Protein AF-A0A2S9G6V2-F1 (afdb_monomer_lite)

pLDDT: mean 97.9, std 2.41, range [77.44, 98.88]

Sequence (85 aa):
ERGVTIWDEWASPTGDLGPVYGVQWRSWPTPSGEHIDQISAALDLLKRDPDSRRNIVSAWNVGEIPQMALPPCHAFFQFYVAAGR

Secondary structure (DSSP, 8-state):
--S--TTTTT--TTS---S-HHHHHH-EEPTTS-EE-HHHHHHHHHHH-TT-TT-EEE---TTTGGGSSS--SS-EEE---STT-

Foldseek 3Di:
DPPDCPCVVLADPVRDFFCADVCQQQFNADPVRGGDNLVVVLVVCCVPPQQDPPSKGARQDPVRCVRGSHGDPCGIDHHHDDPRD

Radius of gyration: 15.35 Å; chains: 1; bounding box: 35×25×41 Å

Structure (mmCIF, N/CA/C/O backbone):
data_AF-A0A2S9G6V2-F1
#
_entry.id   AF-A0A2S9G6V2-F1
#
loop_
_atom_site.group_PDB
_atom_site.id
_atom_site.type_symbol
_atom_site.label_atom_id
_atom_site.label_alt_id
_atom_site.label_comp_id
_atom_site.label_asym_id
_atom_site.label_entity_id
_atom_site.label_seq_id
_atom_site.pdbx_PDB_ins_code
_atom_site.Cartn_x
_atom_site.Cartn_y
_atom_site.Cartn_z
_atom_site.occupancy
_atom_site.B_iso_or_equiv
_atom_site.auth_seq_id
_atom_site.auth_comp_id
_atom_site.auth_asym_id
_atom_site.auth_atom_id
_atom_site.pdbx_PDB_model_num
ATOM 1 N N . GLU A 1 1 ? -16.584 14.149 2.769 1.00 77.44 1 GLU A N 1
ATOM 2 C CA . GLU A 1 1 ? -16.045 15.306 2.004 1.00 77.44 1 GLU A CA 1
ATOM 3 C C . GLU A 1 1 ? -16.244 15.274 0.479 1.00 77.44 1 GLU A C 1
ATOM 5 O O . GLU A 1 1 ? -16.268 16.343 -0.114 1.00 77.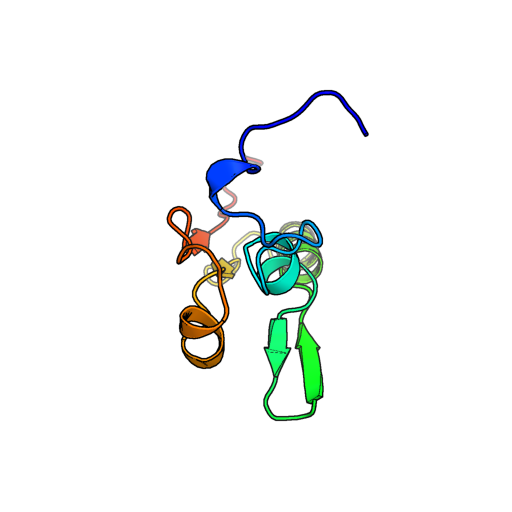44 1 GLU A O 1
ATOM 10 N N . ARG A 1 2 ? -16.440 14.124 -0.192 1.00 97.19 2 ARG A N 1
ATOM 11 C CA . ARG A 1 2 ? -16.789 14.079 -1.638 1.00 97.19 2 ARG A CA 1
ATOM 12 C C . ARG A 1 2 ? -18.028 13.238 -1.983 1.00 97.19 2 ARG A C 1
ATOM 14 O O . ARG A 1 2 ? -18.179 12.810 -3.119 1.00 97.19 2 ARG A O 1
ATOM 21 N N . GLY A 1 3 ? -18.893 12.973 -1.003 1.00 96.81 3 GLY A N 1
ATOM 22 C CA . GLY A 1 3 ? -20.086 12.135 -1.195 1.00 96.81 3 GLY A CA 1
ATOM 23 C C . GLY A 1 3 ? -19.787 10.655 -1.469 1.00 96.81 3 GLY A C 1
ATOM 24 O O . GLY A 1 3 ? -20.625 9.968 -2.037 1.00 96.81 3 GLY A O 1
ATOM 25 N N . VAL A 1 4 ? -18.596 10.173 -1.099 1.00 97.44 4 VAL A N 1
ATOM 26 C CA . VAL A 1 4 ? -18.222 8.754 -1.173 1.00 97.44 4 VAL A CA 1
ATOM 27 C C . VAL A 1 4 ? -18.436 8.134 0.200 1.00 97.44 4 VAL A C 1
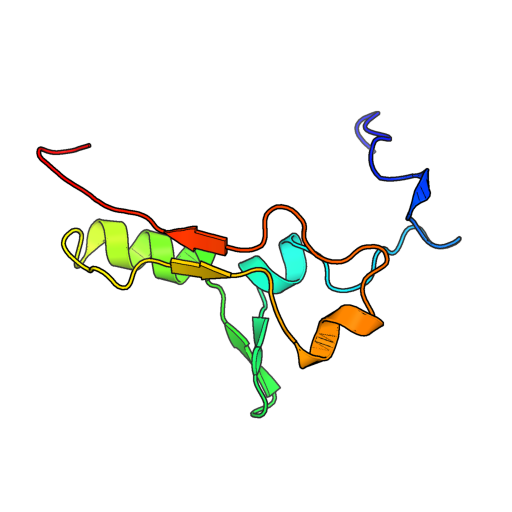ATOM 29 O O . VAL A 1 4 ? -17.876 8.640 1.168 1.00 97.44 4 VAL A O 1
ATOM 32 N N . THR A 1 5 ? -19.218 7.058 0.250 1.00 97.81 5 THR A N 1
ATOM 33 C CA . THR A 1 5 ? -19.690 6.417 1.493 1.00 97.81 5 THR A CA 1
ATOM 34 C C . THR A 1 5 ? -19.347 4.928 1.569 1.00 97.81 5 THR A C 1
ATOM 36 O O . THR A 1 5 ? -19.788 4.229 2.465 1.00 97.81 5 THR A O 1
ATOM 39 N N . ILE A 1 6 ? -18.568 4.402 0.618 1.00 98.25 6 ILE A N 1
ATOM 40 C CA . ILE A 1 6 ? -18.295 2.955 0.483 1.00 98.25 6 ILE A CA 1
ATOM 41 C C . ILE A 1 6 ? -17.457 2.351 1.623 1.00 98.25 6 ILE A C 1
ATOM 43 O O . ILE A 1 6 ? -17.104 1.181 1.554 1.00 98.25 6 ILE A O 1
ATOM 47 N N . TRP A 1 7 ? -17.046 3.163 2.593 1.00 98.00 7 TRP A N 1
ATOM 48 C CA . TRP A 1 7 ? -16.217 2.770 3.729 1.00 98.00 7 TRP A CA 1
ATOM 49 C C . TRP A 1 7 ? -16.943 2.947 5.066 1.00 98.00 7 TRP A C 1
ATOM 51 O O . TRP A 1 7 ? -16.394 2.577 6.104 1.00 98.00 7 TRP A O 1
ATOM 61 N N . ASP A 1 8 ? -18.156 3.502 5.043 1.00 97.81 8 ASP A N 1
ATOM 62 C CA . ASP A 1 8 ? -18.866 3.960 6.233 1.00 97.81 8 ASP A CA 1
ATOM 63 C C . ASP A 1 8 ? -19.177 2.792 7.181 1.00 97.81 8 ASP A C 1
ATOM 65 O O . ASP A 1 8 ? -19.062 2.938 8.394 1.00 97.81 8 ASP A O 1
ATOM 69 N N . GLU A 1 9 ? -19.492 1.6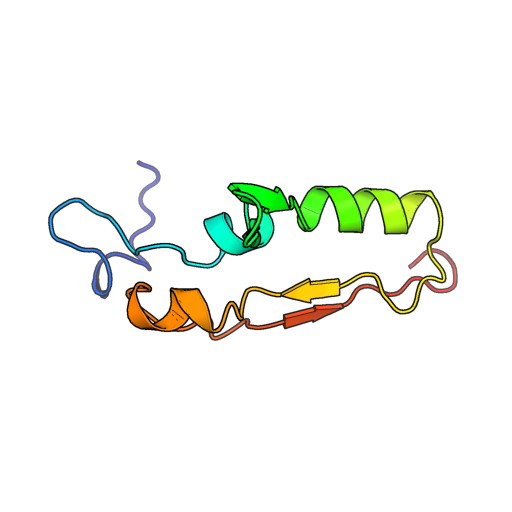08 6.647 1.00 97.94 9 GLU A N 1
ATOM 70 C CA . GLU A 1 9 ? -19.853 0.425 7.436 1.00 97.94 9 GLU A CA 1
ATOM 71 C C . GLU A 1 9 ? -18.693 -0.177 8.242 1.00 97.94 9 GLU A C 1
ATOM 73 O O . GLU A 1 9 ? -18.930 -0.915 9.199 1.00 97.94 9 GLU A O 1
ATOM 78 N N . TRP A 1 10 ? -17.446 0.118 7.868 1.00 98.00 10 TRP A N 1
ATOM 79 C CA . TRP A 1 10 ? -16.249 -0.383 8.555 1.00 98.00 10 TRP A CA 1
ATOM 80 C C . TRP A 1 10 ? -15.576 0.679 9.418 1.00 98.00 10 TRP A C 1
ATOM 82 O O . TRP A 1 10 ? -14.712 0.353 10.232 1.00 98.00 10 TRP A O 1
ATOM 92 N N . ALA A 1 11 ? -15.939 1.945 9.232 1.00 97.50 11 ALA A N 1
ATOM 93 C CA . ALA A 1 11 ? -15.331 3.045 9.949 1.00 97.50 11 ALA A CA 1
ATOM 94 C C . ALA A 1 11 ? -15.717 3.023 11.434 1.00 97.50 11 ALA A C 1
ATOM 96 O O . ALA A 1 11 ? -16.851 2.737 11.822 1.00 97.50 11 ALA A O 1
ATOM 97 N N . SER A 1 12 ? -14.759 3.370 12.288 1.00 96.88 12 SER A N 1
ATOM 98 C CA . SER A 1 12 ? -15.016 3.622 13.702 1.00 96.88 12 SER A CA 1
ATOM 99 C C . SER A 1 12 ? -15.904 4.869 13.889 1.00 96.88 12 SER A C 1
ATOM 101 O O . SER A 1 12 ? -16.083 5.652 12.953 1.00 96.88 12 SER A O 1
ATOM 103 N N . PRO A 1 13 ? -16.411 5.151 15.106 1.00 96.75 13 PRO A N 1
ATOM 104 C CA . PRO A 1 13 ? -17.183 6.370 15.373 1.00 96.75 13 PRO A CA 1
ATOM 105 C C . PRO A 1 13 ? -16.441 7.682 15.062 1.00 96.75 13 PRO A C 1
ATOM 107 O O . PRO A 1 13 ? -17.077 8.721 14.908 1.00 96.75 13 PRO A O 1
ATOM 110 N N . THR A 1 14 ? -15.106 7.649 14.984 1.00 96.88 14 THR A N 1
ATOM 111 C CA . THR A 1 14 ? -14.269 8.796 14.598 1.00 96.88 14 THR A CA 1
ATOM 112 C C . THR A 1 14 ? -13.932 8.821 13.105 1.00 96.88 14 THR A C 1
ATOM 114 O O . THR A 1 14 ? -13.220 9.721 12.668 1.00 96.88 14 THR A O 1
ATOM 117 N N . GLY A 1 15 ? -14.419 7.856 12.320 1.00 96.88 15 GLY A N 1
ATOM 118 C CA . GLY A 1 15 ? -14.145 7.731 10.888 1.00 96.88 15 GLY A CA 1
ATOM 119 C C . GLY A 1 15 ? -12.854 6.980 10.537 1.00 96.88 15 GLY A C 1
ATOM 120 O O . GLY A 1 15 ? -12.463 6.983 9.374 1.00 96.88 15 GLY A O 1
ATOM 121 N N . ASP A 1 16 ? -12.176 6.365 11.513 1.00 97.62 16 ASP A N 1
ATOM 122 C CA . ASP A 1 16 ? -10.903 5.659 11.293 1.00 97.62 16 ASP A CA 1
ATOM 123 C C . ASP A 1 16 ? -11.140 4.195 10.877 1.00 97.62 16 ASP A C 1
ATOM 125 O O . ASP A 1 16 ? -12.060 3.543 11.371 1.00 97.62 16 ASP A O 1
ATOM 129 N N . LEU A 1 17 ? -10.291 3.679 9.989 1.00 98.31 17 LEU A N 1
ATOM 130 C CA . LEU A 1 17 ? -10.296 2.298 9.495 1.00 98.31 17 LEU A CA 1
ATOM 131 C C . LEU A 1 17 ? -9.080 1.493 9.985 1.00 98.31 17 LEU A C 1
ATOM 133 O O . LEU A 1 17 ? -8.955 0.311 9.658 1.00 98.31 17 LEU A O 1
ATOM 137 N N . GLY A 1 18 ? -8.164 2.116 10.728 1.00 98.06 18 GLY A N 1
ATOM 138 C CA . GLY A 1 18 ? -6.852 1.556 11.021 1.00 98.06 18 GLY A CA 1
ATOM 139 C C . GLY A 1 18 ? -5.915 1.613 9.806 1.00 98.06 18 GLY A C 1
ATOM 140 O O . GLY A 1 18 ? -6.200 2.294 8.812 1.00 98.06 18 GLY A O 1
ATOM 141 N N . PRO A 1 19 ? -4.779 0.894 9.842 1.00 98.31 19 PRO A N 1
ATOM 142 C CA . PRO A 1 19 ? -3.730 1.007 8.835 1.00 98.31 19 PRO A CA 1
ATOM 143 C C . PRO A 1 19 ? -4.055 0.209 7.556 1.00 98.31 19 PRO A C 1
ATOM 145 O O . PRO A 1 19 ? -3.313 -0.682 7.153 1.00 98.31 19 PRO A O 1
ATOM 148 N N . VAL A 1 20 ? -5.173 0.521 6.895 1.00 98.38 20 VAL A N 1
ATOM 149 C CA . VAL A 1 20 ? -5.600 -0.110 5.630 1.00 98.38 20 VAL A CA 1
ATOM 150 C C . VAL A 1 20 ? -4.726 0.340 4.441 1.00 98.38 20 VAL A C 1
ATOM 152 O O . VAL A 1 20 ? -3.669 0.948 4.609 1.00 98.38 20 VAL A O 1
ATOM 155 N N . TYR A 1 21 ? -5.162 0.052 3.209 1.00 98.62 21 TYR A N 1
ATOM 156 C CA . TYR A 1 21 ? -4.413 0.219 1.954 1.00 98.62 21 TYR A CA 1
ATOM 157 C C . TYR A 1 21 ? -3.497 1.450 1.876 1.00 98.62 21 TYR A C 1
ATOM 159 O O . TYR A 1 21 ? -2.309 1.307 1.602 1.00 98.62 21 TYR A O 1
ATOM 167 N N . GLY A 1 22 ? -4.0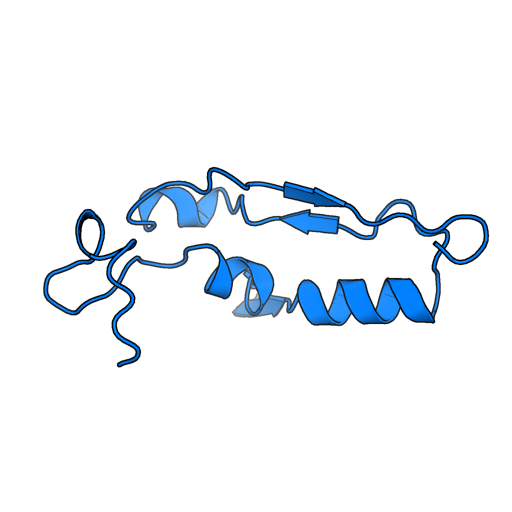26 2.653 2.124 1.00 98.31 22 GLY A N 1
ATOM 168 C CA . GLY A 1 22 ? -3.270 3.900 1.973 1.00 98.31 22 GLY A CA 1
ATOM 169 C C . GLY A 1 22 ? -2.038 3.984 2.877 1.00 98.31 22 GLY A C 1
ATOM 170 O O . GLY A 1 22 ? -0.984 4.423 2.416 1.00 98.31 22 GLY A O 1
ATOM 171 N N . VAL A 1 23 ? -2.154 3.507 4.122 1.00 98.56 23 VAL A N 1
ATOM 172 C CA . VAL A 1 23 ? -1.034 3.451 5.072 1.00 98.56 23 VAL A CA 1
ATOM 173 C C . VAL A 1 23 ? 0.019 2.480 4.557 1.00 98.56 23 VAL A C 1
ATOM 175 O O . VAL A 1 23 ? 1.165 2.873 4.374 1.00 98.56 23 VAL A O 1
ATOM 178 N N . GLN A 1 24 ? -0.375 1.259 4.192 1.00 98.81 24 GLN A N 1
ATOM 179 C CA . GLN A 1 24 ? 0.576 0.254 3.707 1.00 98.81 24 GLN A CA 1
ATOM 180 C C . GLN A 1 24 ? 1.288 0.694 2.424 1.00 98.81 24 GLN A C 1
ATOM 182 O O . GLN A 1 24 ? 2.489 0.498 2.274 1.00 98.81 24 GLN A O 1
ATOM 187 N N . TRP A 1 25 ? 0.578 1.323 1.489 1.00 98.88 25 TRP A N 1
ATOM 188 C CA . TRP A 1 25 ? 1.149 1.721 0.202 1.00 98.88 25 TRP A CA 1
ATOM 189 C C . TRP A 1 25 ? 2.136 2.885 0.303 1.00 98.88 25 TRP A C 1
ATOM 191 O O . TRP A 1 25 ? 3.105 2.924 -0.454 1.00 98.88 25 TRP A O 1
ATOM 201 N N . ARG A 1 26 ? 1.890 3.848 1.197 1.00 98.75 26 ARG A N 1
ATOM 202 C CA . ARG A 1 26 ? 2.658 5.105 1.263 1.00 98.75 26 ARG A CA 1
ATOM 203 C C . ARG A 1 26 ? 3.576 5.201 2.470 1.00 98.75 26 ARG A C 1
ATOM 205 O O . ARG A 1 26 ? 4.476 6.036 2.487 1.00 98.75 26 ARG A O 1
ATOM 212 N N . SER A 1 27 ? 3.314 4.413 3.499 1.00 98.62 27 SER A N 1
ATOM 213 C CA . SER A 1 27 ? 3.957 4.524 4.800 1.00 98.62 27 SER A CA 1
ATOM 214 C C . SER A 1 27 ? 3.961 3.164 5.493 1.00 98.62 27 SER A C 1
ATOM 216 O O . SER A 1 27 ? 3.482 3.036 6.611 1.00 98.62 27 SER A O 1
ATOM 218 N N . TRP A 1 28 ? 4.481 2.132 4.823 1.00 98.81 28 TRP A N 1
ATOM 219 C CA . TRP A 1 28 ? 4.642 0.817 5.442 1.00 98.81 28 TRP A CA 1
ATOM 220 C C . TRP A 1 28 ? 5.622 0.928 6.620 1.00 98.81 28 TRP A C 1
ATOM 222 O O . TRP A 1 28 ? 6.789 1.259 6.376 1.00 98.81 28 TRP A O 1
ATOM 232 N N . PRO A 1 29 ? 5.210 0.652 7.869 1.00 98.44 29 PRO A N 1
ATOM 233 C CA . PRO A 1 29 ? 6.088 0.795 9.022 1.00 98.44 29 PRO A CA 1
ATOM 234 C C . PRO A 1 29 ? 7.121 -0.334 9.079 1.00 98.44 29 PRO A C 1
ATOM 236 O O . PRO A 1 29 ? 6.812 -1.512 8.878 1.00 98.44 29 PRO A O 1
ATOM 239 N N . THR A 1 30 ? 8.370 0.015 9.375 1.00 98.38 30 THR A N 1
ATOM 240 C CA . THR A 1 30 ? 9.454 -0.951 9.581 1.00 98.38 30 THR A CA 1
ATOM 241 C C . THR A 1 30 ? 9.727 -1.164 11.073 1.00 98.38 30 THR A C 1
ATOM 243 O O . THR A 1 30 ? 9.466 -0.280 11.892 1.00 98.38 30 THR A O 1
ATOM 246 N N . PRO A 1 31 ? 10.350 -2.293 11.464 1.00 97.94 31 PRO A N 1
ATOM 247 C CA . PRO A 1 31 ? 10.809 -2.487 12.840 1.00 97.94 31 PRO A CA 1
ATOM 248 C C . PRO A 1 31 ? 11.827 -1.440 13.327 1.00 97.94 31 PRO A C 1
ATOM 250 O O . PRO A 1 31 ? 11.982 -1.272 14.532 1.00 97.94 31 PRO A O 1
ATOM 253 N N . SER A 1 32 ? 12.523 -0.740 12.417 1.00 97.62 32 SER A N 1
ATOM 254 C CA . SER A 1 32 ? 13.444 0.360 12.749 1.00 97.62 32 SER A CA 1
ATOM 255 C C . SER A 1 32 ? 12.731 1.684 13.060 1.00 97.62 32 SER A C 1
ATOM 257 O O . SER A 1 32 ? 13.389 2.630 13.485 1.00 97.62 32 SER A O 1
ATOM 259 N N . GLY A 1 33 ? 11.407 1.765 12.873 1.00 96.69 33 GLY A N 1
ATOM 260 C CA . GLY A 1 33 ? 10.619 2.993 13.032 1.00 96.69 33 GLY A CA 1
ATOM 261 C C . GLY A 1 33 ? 10.601 3.891 11.789 1.00 96.69 33 GLY A C 1
ATOM 262 O O . GLY A 1 33 ? 10.041 4.986 11.823 1.00 96.69 33 GLY A O 1
ATOM 263 N N . GLU A 1 34 ? 11.200 3.438 10.689 1.00 98.19 34 GLU A N 1
ATOM 264 C CA . GLU A 1 34 ? 11.115 4.098 9.389 1.00 98.19 34 GLU A CA 1
ATOM 265 C C . GLU A 1 34 ? 9.813 3.718 8.672 1.00 98.19 34 GLU A C 1
ATOM 267 O O . GLU A 1 34 ? 9.102 2.792 9.066 1.00 98.19 34 GLU A O 1
ATOM 272 N N . HIS A 1 35 ? 9.510 4.433 7.589 1.00 98.56 35 HIS A N 1
ATOM 273 C CA . HIS A 1 35 ? 8.363 4.145 6.736 1.00 98.56 35 HIS A CA 1
ATOM 274 C C . HIS A 1 35 ? 8.810 3.976 5.284 1.00 98.56 35 HIS A C 1
ATOM 276 O O . HIS A 1 35 ? 9.605 4.767 4.776 1.00 98.56 35 HIS A O 1
ATOM 282 N N . ILE A 1 36 ? 8.279 2.957 4.608 1.00 98.81 36 ILE A N 1
ATOM 283 C CA . ILE A 1 36 ? 8.563 2.675 3.198 1.00 98.81 36 ILE A CA 1
ATOM 284 C C . ILE A 1 36 ? 7.385 3.163 2.342 1.00 98.81 36 ILE A C 1
ATOM 286 O O . ILE A 1 36 ? 6.260 2.683 2.489 1.00 98.81 36 ILE A O 1
ATOM 290 N N . ASP A 1 37 ? 7.650 4.087 1.412 1.00 98.88 37 ASP A N 1
ATOM 291 C CA . ASP A 1 37 ? 6.698 4.482 0.362 1.00 98.88 37 ASP A CA 1
ATOM 292 C C . ASP A 1 37 ? 6.848 3.549 -0.850 1.00 98.88 37 ASP A C 1
ATOM 294 O O . ASP A 1 37 ? 7.694 3.752 -1.729 1.00 98.88 37 ASP A O 1
ATOM 298 N N . GLN A 1 38 ? 6.027 2.497 -0.886 1.00 98.88 38 GLN A N 1
ATOM 299 C CA . GLN A 1 38 ? 6.069 1.472 -1.930 1.00 98.88 38 GLN A CA 1
ATOM 300 C C . GLN A 1 38 ? 5.648 2.018 -3.301 1.00 98.88 38 GLN A C 1
ATOM 302 O O . GLN A 1 38 ? 6.166 1.568 -4.320 1.00 98.88 38 GLN A O 1
ATOM 307 N N . ILE A 1 39 ? 4.745 3.004 -3.349 1.00 98.88 39 ILE A N 1
ATOM 308 C CA . ILE A 1 39 ? 4.286 3.602 -4.613 1.00 98.88 39 ILE A CA 1
ATOM 309 C C . ILE A 1 39 ? 5.411 4.407 -5.263 1.00 98.88 39 ILE A C 1
ATOM 311 O O . ILE A 1 39 ? 5.661 4.261 -6.461 1.00 98.88 39 ILE A O 1
ATOM 315 N N . SER A 1 40 ? 6.121 5.216 -4.474 1.00 98.88 40 SER A N 1
ATOM 316 C CA . SER A 1 40 ? 7.286 5.958 -4.965 1.00 98.88 40 SER A CA 1
ATOM 317 C C . SER A 1 40 ? 8.399 5.004 -5.417 1.00 98.88 40 SER A C 1
ATOM 319 O O . SER A 1 40 ? 8.932 5.159 -6.515 1.00 98.88 40 SER A O 1
ATOM 321 N N . ALA A 1 41 ? 8.682 3.952 -4.640 1.00 98.81 41 ALA A N 1
ATOM 322 C CA . ALA A 1 41 ? 9.669 2.936 -5.010 1.00 98.81 41 ALA A CA 1
ATOM 323 C C . ALA A 1 41 ? 9.303 2.185 -6.306 1.00 98.81 41 ALA A C 1
ATOM 325 O O . ALA A 1 41 ? 10.175 1.944 -7.147 1.00 98.81 41 ALA A O 1
ATOM 326 N N . ALA A 1 42 ? 8.022 1.849 -6.493 1.00 98.81 42 ALA A N 1
ATOM 327 C CA . ALA A 1 42 ? 7.516 1.204 -7.700 1.00 98.81 42 ALA A CA 1
ATOM 328 C C . ALA A 1 42 ? 7.634 2.113 -8.932 1.00 98.81 42 ALA A C 1
ATOM 330 O O . ALA A 1 42 ? 8.088 1.668 -9.989 1.00 98.81 42 ALA A O 1
ATOM 331 N N . LEU A 1 43 ? 7.284 3.398 -8.792 1.00 98.81 43 LEU A N 1
ATOM 332 C CA . LEU A 1 43 ? 7.425 4.395 -9.853 1.00 98.81 43 LEU A CA 1
ATOM 333 C C . LEU A 1 43 ? 8.891 4.594 -10.255 1.00 98.81 43 LEU A C 1
ATOM 335 O O . LEU A 1 43 ? 9.198 4.705 -11.443 1.00 98.81 43 LEU A O 1
ATOM 339 N N . ASP A 1 44 ? 9.798 4.624 -9.282 1.00 98.75 44 ASP A N 1
ATOM 340 C CA . ASP A 1 44 ? 11.228 4.740 -9.550 1.00 98.75 44 ASP A CA 1
ATOM 341 C C . ASP A 1 44 ? 11.763 3.504 -10.268 1.00 98.75 44 ASP A C 1
ATOM 343 O O . ASP A 1 44 ? 12.524 3.651 -11.223 1.00 98.75 44 ASP A O 1
ATOM 347 N N . LEU A 1 45 ? 11.344 2.296 -9.869 1.00 98.44 45 LEU A N 1
ATOM 348 C CA . LEU A 1 45 ? 11.700 1.059 -10.570 1.00 98.44 45 LEU A CA 1
ATOM 349 C C . LEU A 1 45 ? 11.186 1.048 -12.011 1.00 98.44 45 LEU A C 1
ATOM 351 O O . LEU A 1 45 ? 11.966 0.748 -12.906 1.00 98.44 45 LEU A O 1
ATOM 355 N N . LEU A 1 46 ? 9.938 1.460 -12.261 1.00 98.56 46 LEU A N 1
ATOM 356 C CA . LEU A 1 46 ? 9.401 1.576 -13.626 1.00 98.56 46 LEU A CA 1
ATOM 357 C C . LEU A 1 46 ? 10.271 2.469 -14.523 1.00 98.56 46 LEU A C 1
ATOM 359 O O . LEU A 1 46 ? 10.400 2.205 -15.714 1.00 98.56 46 LEU A O 1
ATOM 363 N N . LYS A 1 47 ? 10.867 3.527 -13.960 1.00 98.31 47 LYS A N 1
ATOM 364 C CA . LYS A 1 47 ? 11.710 4.473 -14.705 1.00 98.31 47 LYS A CA 1
ATOM 365 C C . LYS A 1 47 ? 13.147 3.990 -14.880 1.00 98.31 47 LYS A C 1
ATOM 367 O O . LYS A 1 47 ? 13.717 4.188 -15.949 1.00 98.31 47 LYS A O 1
ATOM 372 N N . ARG A 1 48 ? 13.759 3.436 -13.826 1.00 98.50 48 ARG A N 1
ATOM 373 C CA . ARG A 1 48 ? 15.206 3.145 -13.793 1.00 98.50 48 ARG A CA 1
ATOM 374 C C . ARG A 1 48 ? 15.570 1.702 -14.122 1.00 98.50 48 ARG A C 1
ATOM 376 O O . ARG A 1 48 ? 16.694 1.460 -14.542 1.00 98.50 48 ARG A O 1
ATOM 383 N N . ASP A 1 49 ? 14.662 0.762 -13.875 1.00 98.50 49 ASP A N 1
ATOM 384 C CA . ASP A 1 49 ? 14.868 -0.679 -14.053 1.00 98.50 49 ASP A CA 1
ATOM 385 C C . ASP A 1 49 ? 13.529 -1.370 -14.404 1.00 98.50 49 ASP A C 1
ATOM 387 O O . ASP A 1 49 ? 12.967 -2.109 -13.588 1.00 98.50 49 ASP A O 1
ATOM 391 N N . PRO A 1 50 ? 12.961 -1.087 -15.595 1.00 98.38 50 PRO A N 1
ATOM 392 C CA . PRO A 1 50 ? 11.638 -1.580 -15.996 1.00 98.38 50 PRO A CA 1
ATOM 393 C C . PRO A 1 50 ? 11.555 -3.112 -16.114 1.00 98.38 50 PRO A C 1
ATOM 395 O O . PRO A 1 50 ? 10.470 -3.675 -15.978 1.00 98.38 50 PRO A O 1
ATOM 398 N N . ASP A 1 51 ? 12.689 -3.792 -16.303 1.00 98.56 51 ASP A N 1
ATOM 399 C CA . ASP A 1 51 ? 12.774 -5.258 -16.368 1.00 98.56 51 ASP A CA 1
ATOM 400 C C . ASP A 1 51 ? 12.789 -5.919 -14.976 1.00 98.56 51 ASP A C 1
ATOM 402 O O . ASP A 1 51 ? 12.793 -7.153 -14.853 1.00 98.56 51 ASP A O 1
ATOM 406 N N . SER A 1 52 ? 12.793 -5.116 -13.905 1.00 98.69 52 SER A N 1
ATOM 407 C CA . SER A 1 52 ? 12.799 -5.608 -12.535 1.00 98.69 52 SER A CA 1
ATOM 408 C C . SER A 1 52 ? 11.599 -6.507 -12.256 1.00 98.69 52 SER A C 1
ATOM 410 O O . SER A 1 52 ? 10.448 -6.080 -12.184 1.00 98.69 52 SER A O 1
ATOM 412 N N . ARG A 1 53 ? 11.879 -7.774 -11.947 1.00 98.62 53 ARG A N 1
ATOM 413 C CA . ARG A 1 53 ? 10.869 -8.756 -11.511 1.00 98.62 53 ARG A CA 1
ATOM 414 C C . ARG A 1 53 ? 10.474 -8.594 -10.039 1.00 98.62 53 ARG A C 1
ATOM 416 O O . ARG A 1 53 ? 9.861 -9.493 -9.472 1.00 98.62 53 ARG A O 1
ATOM 423 N N . ARG A 1 54 ? 10.882 -7.491 -9.403 1.00 98.62 54 ARG A N 1
ATOM 424 C CA . ARG A 1 54 ? 10.645 -7.178 -7.984 1.00 98.62 54 ARG A CA 1
ATOM 425 C C . ARG A 1 54 ? 9.864 -5.877 -7.789 1.00 98.62 54 ARG A C 1
ATOM 427 O O . ARG A 1 54 ? 9.796 -5.384 -6.669 1.00 98.62 54 ARG A O 1
ATOM 434 N N . ASN A 1 55 ? 9.294 -5.315 -8.854 1.00 98.69 55 ASN A N 1
ATOM 435 C CA . ASN A 1 55 ? 8.456 -4.127 -8.758 1.00 98.69 55 ASN A CA 1
ATOM 436 C C . ASN A 1 55 ? 7.072 -4.493 -8.198 1.00 98.69 55 ASN A C 1
ATOM 438 O O . ASN A 1 55 ? 6.165 -4.868 -8.938 1.00 98.69 55 ASN A O 1
ATOM 442 N N . ILE A 1 56 ? 6.959 -4.473 -6.875 1.00 98.88 56 ILE A N 1
ATOM 443 C CA . ILE A 1 56 ? 5.855 -5.048 -6.109 1.00 98.88 56 ILE A CA 1
ATOM 444 C C . ILE A 1 56 ? 5.343 -4.017 -5.110 1.00 98.88 56 ILE A C 1
ATOM 446 O O . ILE A 1 56 ? 6.124 -3.258 -4.536 1.00 98.88 56 ILE A O 1
ATOM 450 N N . VAL A 1 57 ? 4.040 -4.064 -4.850 1.00 98.88 57 VAL A N 1
ATOM 451 C CA . VAL A 1 57 ? 3.406 -3.373 -3.729 1.00 98.88 57 VAL A CA 1
ATOM 452 C C . VAL A 1 57 ? 2.527 -4.367 -2.974 1.00 98.88 57 VAL A C 1
ATOM 454 O O . VAL A 1 57 ? 1.730 -5.096 -3.570 1.00 98.88 57 VAL A O 1
ATOM 457 N N . SER A 1 58 ? 2.661 -4.388 -1.651 1.00 98.88 58 SER A N 1
ATOM 458 C CA . SER A 1 58 ? 1.860 -5.225 -0.758 1.00 98.88 58 SER A CA 1
ATOM 459 C C . SER A 1 58 ? 1.078 -4.368 0.232 1.00 98.88 58 SER A C 1
ATOM 461 O O . SER A 1 58 ? 1.619 -3.439 0.825 1.00 98.88 58 SER A O 1
ATOM 463 N N . ALA A 1 59 ? -0.191 -4.703 0.444 1.00 98.81 59 ALA A N 1
ATOM 464 C CA . ALA A 1 59 ? -0.976 -4.229 1.581 1.00 98.81 59 ALA A CA 1
ATOM 465 C C . ALA A 1 59 ? -0.975 -5.241 2.742 1.00 98.81 59 ALA A C 1
ATOM 467 O O . ALA A 1 59 ? -1.479 -4.946 3.820 1.00 98.81 59 ALA A O 1
ATOM 468 N N . TRP A 1 60 ? -0.424 -6.443 2.543 1.00 98.75 60 TRP A N 1
ATOM 469 C CA . TRP A 1 60 ? -0.497 -7.533 3.514 1.00 98.75 60 TRP A CA 1
ATOM 470 C C . TRP A 1 60 ? 0.596 -7.444 4.589 1.00 98.75 60 TRP A C 1
ATOM 472 O O . TRP A 1 60 ? 1.558 -8.216 4.591 1.00 98.75 60 TRP A O 1
ATOM 482 N N . ASN A 1 61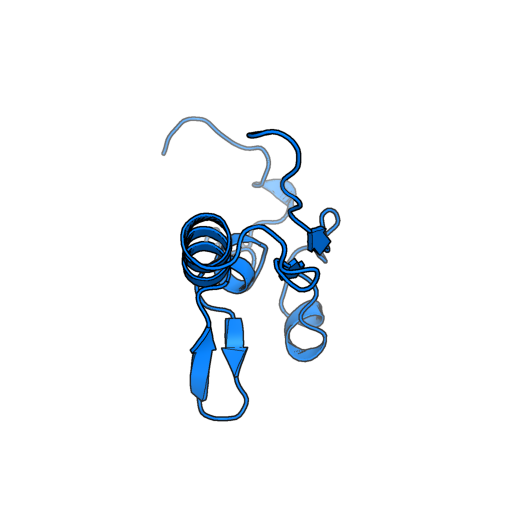 ? 0.452 -6.492 5.510 1.00 98.62 61 ASN A N 1
ATOM 483 C CA . ASN A 1 61 ? 1.333 -6.355 6.668 1.00 98.62 61 ASN A CA 1
ATOM 484 C C . ASN A 1 61 ? 0.835 -7.203 7.843 1.00 98.62 61 ASN A C 1
ATOM 486 O O . ASN A 1 61 ? -0.067 -6.806 8.578 1.00 98.62 61 ASN A O 1
ATOM 490 N N . VAL A 1 62 ? 1.449 -8.374 8.033 1.00 98.56 62 VAL A N 1
ATOM 491 C CA . VAL A 1 62 ? 1.025 -9.375 9.028 1.00 98.56 62 VAL A CA 1
ATOM 492 C C . VAL A 1 62 ? 0.925 -8.801 10.447 1.00 98.56 62 VAL A C 1
ATOM 494 O O . VAL A 1 62 ? 0.006 -9.164 11.177 1.00 98.56 62 VAL A O 1
ATOM 497 N N . GLY A 1 63 ? 1.830 -7.894 10.831 1.00 98.19 63 GLY A N 1
ATOM 498 C CA . GLY A 1 63 ? 1.837 -7.28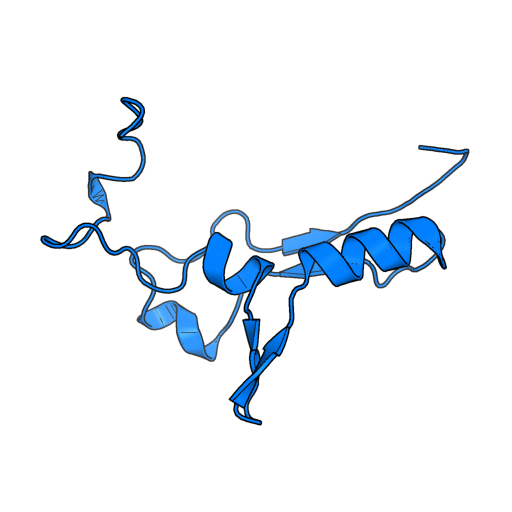8 12.167 1.00 98.19 63 GLY A CA 1
ATOM 499 C C . GLY A 1 63 ? 0.702 -6.288 12.406 1.00 98.19 63 GLY A C 1
ATOM 500 O O . GLY A 1 63 ? 0.351 -6.021 13.553 1.00 98.19 63 GLY A O 1
ATOM 501 N N . GLU A 1 64 ? 0.105 -5.762 11.337 1.00 98.25 64 GLU A N 1
ATOM 502 C CA . GLU A 1 64 ? -0.913 -4.713 11.415 1.00 98.25 64 GLU A CA 1
ATOM 503 C C . GLU A 1 64 ? -2.326 -5.195 11.084 1.00 98.25 64 GLU A C 1
ATOM 505 O O . GLU A 1 64 ? -3.280 -4.505 11.429 1.00 98.25 64 GLU A O 1
ATOM 510 N N . ILE A 1 65 ? -2.493 -6.389 10.496 1.00 98.38 65 ILE A N 1
ATOM 511 C CA . ILE A 1 65 ? -3.814 -6.952 10.149 1.00 98.38 65 ILE A CA 1
ATOM 512 C C . ILE A 1 65 ? -4.837 -6.857 11.299 1.00 98.38 65 ILE A C 1
ATOM 514 O O . ILE A 1 65 ? -5.954 -6.420 11.028 1.00 98.38 65 ILE A O 1
ATOM 518 N N . PRO A 1 66 ? -4.516 -7.198 12.568 1.00 98.25 66 PRO A N 1
ATOM 519 C CA . PRO A 1 66 ? -5.492 -7.119 13.661 1.00 98.25 66 PRO A CA 1
ATOM 520 C C . PRO A 1 66 ? -5.984 -5.702 13.988 1.00 98.25 66 PRO A C 1
ATOM 522 O O . PRO A 1 66 ? -6.970 -5.555 14.702 1.00 98.25 66 PRO A O 1
ATOM 525 N N . GLN A 1 67 ? -5.285 -4.669 13.512 1.00 98.00 67 GLN A N 1
ATOM 526 C CA . GLN A 1 67 ? -5.611 -3.260 13.742 1.00 98.00 67 GLN A CA 1
ATOM 527 C C . GLN A 1 67 ? -6.454 -2.671 12.602 1.00 98.00 67 GLN A C 1
ATOM 529 O O . GLN A 1 67 ? -6.934 -1.547 12.712 1.00 98.00 67 GLN A O 1
ATOM 534 N N . MET A 1 68 ? -6.610 -3.401 11.493 1.00 98.38 68 MET A N 1
ATOM 535 C CA . MET A 1 68 ? -7.384 -2.964 10.335 1.00 98.38 68 MET A CA 1
ATOM 536 C C . MET A 1 68 ? -8.861 -3.299 10.538 1.00 98.38 68 MET A C 1
ATOM 538 O O . MET A 1 68 ? -9.200 -4.422 10.907 1.00 98.38 68 MET A O 1
ATOM 542 N N . ALA A 1 69 ? -9.748 -2.357 10.216 1.00 97.19 69 ALA A N 1
ATOM 543 C CA . ALA A 1 69 ? -11.193 -2.577 10.251 1.00 97.19 69 ALA A CA 1
ATOM 544 C C . ALA A 1 69 ? -11.629 -3.742 9.345 1.00 97.19 69 ALA A C 1
ATOM 546 O O . ALA A 1 69 ? -12.570 -4.472 9.656 1.00 97.19 69 ALA A O 1
ATOM 547 N N . LEU A 1 70 ? -10.911 -3.940 8.236 1.00 95.94 70 LEU A N 1
ATOM 548 C CA . LEU A 1 70 ? -11.029 -5.112 7.382 1.00 95.94 70 LEU A CA 1
ATOM 549 C C . LEU A 1 70 ? -9.650 -5.484 6.814 1.00 95.94 70 LEU A C 1
ATOM 551 O O . LEU A 1 70 ? -8.948 -4.595 6.319 1.00 95.94 70 LEU A O 1
ATOM 555 N N . PRO A 1 71 ? -9.257 -6.772 6.826 1.00 97.31 71 PRO A N 1
ATOM 556 C CA . PRO A 1 71 ? -8.037 -7.207 6.160 1.00 97.31 71 PRO A CA 1
ATOM 557 C C . PRO A 1 71 ? -8.042 -6.867 4.655 1.00 97.31 71 PRO A C 1
ATOM 559 O O . PRO A 1 71 ? -9.101 -6.906 4.020 1.00 97.31 71 PRO A O 1
ATOM 562 N N . PRO A 1 72 ? -6.880 -6.576 4.042 1.00 97.81 72 PRO A N 1
ATOM 563 C CA . PRO A 1 72 ? -6.809 -6.164 2.642 1.00 97.81 72 PRO A CA 1
ATOM 564 C C . PRO A 1 72 ? -7.267 -7.278 1.689 1.00 97.81 72 PRO A C 1
ATOM 566 O O . PRO A 1 72 ? -6.627 -8.323 1.601 1.00 97.81 72 PRO A O 1
ATOM 569 N N . CYS A 1 73 ? -8.331 -7.051 0.914 1.00 98.06 73 CYS A N 1
ATOM 570 C CA . CYS A 1 73 ? -8.755 -7.980 -0.143 1.00 98.06 73 CYS A CA 1
ATOM 571 C C . CYS A 1 73 ? -7.831 -7.892 -1.366 1.00 98.06 73 CYS A C 1
ATOM 573 O O . CYS A 1 73 ? -7.412 -8.902 -1.927 1.00 98.06 73 CYS A O 1
ATOM 575 N N . HIS A 1 74 ? -7.463 -6.671 -1.755 1.00 98.44 74 HIS A N 1
ATOM 576 C CA . HIS A 1 74 ? -6.493 -6.395 -2.817 1.00 98.44 74 HIS A CA 1
ATOM 577 C C . HIS A 1 74 ? -5.088 -6.387 -2.205 1.00 98.44 74 HIS A C 1
ATOM 579 O O . HIS A 1 74 ? -4.458 -5.344 -2.035 1.00 98.44 74 HIS A O 1
ATOM 585 N N . ALA A 1 75 ? -4.659 -7.564 -1.756 1.00 98.44 75 ALA A N 1
ATOM 586 C CA . ALA A 1 75 ? -3.532 -7.720 -0.843 1.00 98.44 75 ALA A CA 1
ATOM 587 C C . ALA A 1 75 ? -2.164 -7.422 -1.472 1.00 98.44 75 ALA A C 1
ATOM 589 O O . ALA A 1 75 ? -1.244 -7.009 -0.769 1.00 98.44 75 ALA A O 1
ATOM 590 N N . PHE A 1 76 ? -2.013 -7.657 -2.775 1.00 98.81 76 PHE A N 1
ATOM 591 C CA . PHE A 1 76 ? -0.716 -7.679 -3.438 1.00 98.81 76 PHE A CA 1
ATOM 592 C C . PHE A 1 76 ? -0.864 -7.413 -4.932 1.00 98.81 76 PHE A C 1
ATOM 594 O O . PHE A 1 76 ? -1.777 -7.942 -5.569 1.00 98.81 76 PHE A O 1
ATOM 601 N N . PHE A 1 77 ? 0.062 -6.646 -5.502 1.00 98.88 77 PHE A N 1
ATOM 602 C CA . PHE A 1 77 ? 0.189 -6.498 -6.947 1.00 98.88 77 PHE A CA 1
ATOM 603 C C . PHE A 1 77 ? 1.645 -6.302 -7.370 1.00 98.88 77 PHE A C 1
ATOM 605 O O . PHE A 1 77 ? 2.507 -5.908 -6.584 1.00 98.88 77 PHE A O 1
ATOM 612 N N . GLN A 1 78 ? 1.908 -6.596 -8.641 1.00 98.88 78 GLN A N 1
ATOM 613 C CA . GLN A 1 78 ? 3.222 -6.514 -9.261 1.00 98.88 78 GLN A CA 1
ATOM 614 C C . GLN A 1 78 ? 3.110 -5.801 -10.608 1.00 98.88 78 GLN A C 1
ATOM 616 O O . GLN A 1 78 ? 2.167 -6.041 -11.362 1.00 98.88 78 GLN A O 1
ATOM 621 N N . PHE A 1 79 ? 4.096 -4.962 -10.918 1.00 98.81 79 PHE A N 1
ATOM 622 C CA . PHE A 1 79 ? 4.254 -4.350 -12.231 1.00 98.81 79 PHE A CA 1
ATOM 623 C C . PHE A 1 79 ? 5.251 -5.122 -13.093 1.00 98.81 79 PHE A C 1
ATOM 625 O O . PHE A 1 79 ? 6.176 -5.769 -12.596 1.00 98.81 79 PHE A O 1
ATOM 632 N N . TYR A 1 80 ? 5.061 -5.012 -14.401 1.00 98.62 80 TYR A N 1
ATOM 633 C CA . TYR A 1 80 ? 5.932 -5.565 -15.424 1.00 98.62 80 TYR A CA 1
ATOM 634 C C . TYR A 1 80 ? 5.900 -4.646 -16.642 1.00 98.62 80 TYR A C 1
ATOM 636 O O . TYR A 1 80 ? 4.850 -4.068 -16.918 1.00 98.62 80 TYR A O 1
ATOM 644 N N . VAL A 1 81 ? 7.028 -4.527 -17.348 1.00 98.62 81 VAL A N 1
ATOM 645 C CA . VAL A 1 81 ? 7.125 -3.751 -18.585 1.00 98.62 81 VAL A CA 1
ATOM 646 C C . VAL A 1 81 ? 7.588 -4.647 -19.729 1.00 98.62 81 VAL A C 1
ATOM 648 O O . VAL A 1 81 ? 8.569 -5.377 -19.599 1.00 98.62 81 VAL A O 1
ATOM 651 N N . ALA A 1 82 ? 6.910 -4.572 -20.872 1.00 98.50 82 ALA A N 1
ATOM 652 C CA . ALA A 1 82 ? 7.347 -5.203 -22.114 1.00 98.50 82 ALA A CA 1
ATOM 653 C C . ALA A 1 82 ? 6.915 -4.396 -23.335 1.00 98.50 82 ALA A C 1
ATOM 655 O O . ALA A 1 82 ? 5.761 -3.994 -23.461 1.00 98.50 82 ALA A O 1
ATOM 656 N N . ALA A 1 83 ? 7.842 -4.192 -24.276 1.00 97.38 83 ALA A N 1
ATOM 657 C CA . ALA A 1 83 ? 7.578 -3.460 -25.518 1.00 97.38 83 ALA A CA 1
ATOM 658 C C . ALA A 1 83 ? 6.912 -2.082 -25.285 1.00 97.38 83 ALA A C 1
ATOM 660 O O . ALA A 1 83 ? 6.022 -1.673 -26.032 1.00 97.38 83 ALA A O 1
ATOM 661 N N . GLY A 1 84 ? 7.340 -1.379 -24.228 1.00 95.12 84 GLY A N 1
ATOM 662 C CA . GLY A 1 84 ? 6.815 -0.063 -23.850 1.00 95.12 84 GLY A CA 1
ATOM 663 C C . GLY A 1 84 ? 5.406 -0.072 -23.243 1.00 95.12 84 GLY A C 1
ATOM 664 O O . GLY A 1 84 ? 4.763 0.976 -23.242 1.00 95.12 84 GLY A O 1
ATOM 665 N N . ARG A 1 85 ? 4.918 -1.225 -22.769 1.00 93.19 85 ARG A N 1
ATOM 666 C CA . ARG A 1 85 ? 3.647 -1.394 -22.046 1.00 93.19 85 ARG A CA 1
ATOM 667 C C . ARG A 1 85 ? 3.883 -1.900 -20.641 1.00 93.19 85 ARG A C 1
ATOM 669 O O . ARG A 1 85 ? 4.825 -2.709 -20.506 1.00 93.19 85 ARG A O 1
#